Protein AF-A0A4U6IVV9-F1 (afdb_monomer_lite)

pLDDT: mean 79.67, std 10.45, range [50.28, 92.81]

Radius of gyration: 16.52 Å; chains: 1; bounding box: 29×28×50 Å

Foldseek 3Di:
DDDPVVVVVVVVVPPPDDPDPDDDDDDDPDVVVVVVVLVVVQVVDDWQPDKFAFDWDDDPPDIDTDTDPDCPDPGIHRGNGDDDDD

Structure (mmCIF, N/CA/C/O backbone):
data_AF-A0A4U6IVV9-F1
#
_entry.id   AF-A0A4U6IVV9-F1
#
loop_
_atom_site.group_PDB
_atom_site.id
_atom_site.type_symbol
_atom_site.label_atom_id
_atom_site.label_alt_id
_atom_site.label_comp_id
_atom_site.label_asym_id
_atom_site.label_entity_id
_atom_site.label_seq_id
_atom_site.pdbx_PDB_ins_code
_atom_site.Cartn_x
_atom_site.Cartn_y
_atom_site.Cartn_z
_atom_site.occupancy
_at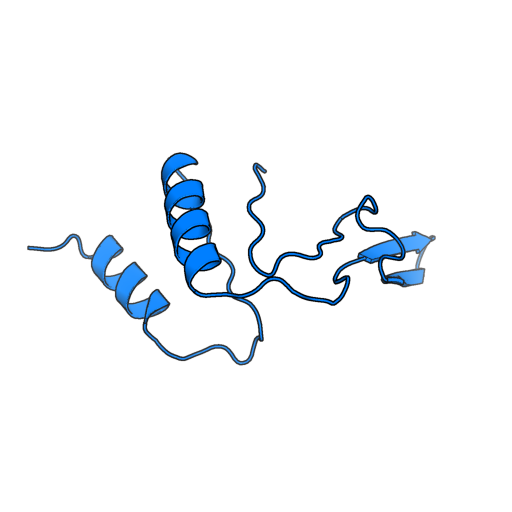om_site.B_iso_or_equiv
_atom_site.auth_seq_id
_atom_site.auth_comp_id
_atom_site.auth_asym_id
_atom_site.auth_atom_id
_atom_site.pdbx_PDB_model_num
ATOM 1 N N . ASP A 1 1 ? -16.525 -9.161 28.139 1.00 62.59 1 ASP A N 1
ATOM 2 C CA . ASP A 1 1 ? -15.916 -10.367 27.565 1.00 62.59 1 ASP A CA 1
ATOM 3 C C . ASP A 1 1 ? -15.664 -10.087 26.096 1.00 62.59 1 ASP A C 1
ATOM 5 O O . ASP A 1 1 ? -16.607 -9.730 25.396 1.00 62.59 1 ASP A O 1
ATOM 9 N N . THR A 1 2 ? -14.408 -10.053 25.664 1.00 67.06 2 THR A N 1
ATOM 10 C CA . THR A 1 2 ? -14.039 -9.640 24.298 1.00 67.06 2 THR A CA 1
ATOM 11 C C . THR A 1 2 ? -14.046 -10.863 23.391 1.00 67.06 2 THR A C 1
ATOM 13 O O . THR A 1 2 ? -13.572 -11.925 23.784 1.00 67.06 2 THR A O 1
ATOM 16 N N . GLN A 1 3 ? -14.586 -10.743 22.175 1.00 89.19 3 GLN A N 1
ATOM 17 C CA . GLN A 1 3 ? -14.658 -11.875 21.249 1.00 89.19 3 GLN A CA 1
ATOM 18 C C . GLN A 1 3 ? -13.246 -12.448 20.992 1.00 89.19 3 GLN A C 1
ATOM 20 O O . GLN A 1 3 ? -12.364 -11.687 20.589 1.00 89.19 3 GLN A O 1
ATOM 25 N N . PRO A 1 4 ? -13.018 -13.771 21.135 1.00 78.38 4 PRO A N 1
ATOM 26 C CA . PRO A 1 4 ? -11.680 -14.366 21.041 1.00 78.38 4 PRO A CA 1
ATOM 27 C C . PRO A 1 4 ? -10.950 -14.061 19.727 1.00 78.38 4 PRO A C 1
ATOM 29 O O . PRO A 1 4 ? -9.740 -13.869 19.712 1.00 78.38 4 PRO A O 1
ATOM 32 N N . ARG A 1 5 ? -11.694 -13.956 18.617 1.00 74.19 5 ARG A N 1
ATOM 33 C CA . ARG A 1 5 ? -11.136 -13.578 17.308 1.00 74.19 5 ARG A CA 1
ATOM 34 C C . ARG A 1 5 ? -10.647 -12.131 17.267 1.00 74.19 5 ARG A C 1
ATOM 36 O O . ARG A 1 5 ? -9.602 -11.870 16.685 1.00 74.19 5 ARG A O 1
ATOM 43 N N . LEU A 1 6 ? -11.383 -11.211 17.890 1.00 66.88 6 LEU A N 1
ATOM 44 C CA . LEU A 1 6 ? -11.001 -9.802 17.966 1.00 66.88 6 LEU A CA 1
ATOM 45 C C . LEU A 1 6 ? -9.773 -9.630 18.863 1.00 66.88 6 LEU A C 1
ATOM 47 O O . LEU A 1 6 ? -8.840 -8.925 18.499 1.00 66.88 6 LEU A O 1
ATOM 51 N N . GLN A 1 7 ? -9.746 -10.325 20.000 1.00 82.69 7 GLN A N 1
ATOM 52 C CA . GLN A 1 7 ? -8.600 -10.305 20.900 1.00 82.69 7 GLN A CA 1
ATOM 53 C C . GLN A 1 7 ? -7.342 -10.871 20.231 1.00 82.69 7 GLN A C 1
ATOM 55 O O . GLN A 1 7 ? -6.300 -10.230 20.276 1.00 82.69 7 GLN A O 1
ATOM 60 N N . PHE A 1 8 ? -7.457 -11.997 19.523 1.00 74.56 8 PHE A N 1
ATOM 61 C CA . PHE A 1 8 ? -6.347 -12.562 18.756 1.00 74.56 8 PHE A CA 1
ATOM 62 C C . PHE A 1 8 ? -5.844 -11.602 17.667 1.00 74.56 8 PHE A C 1
ATOM 64 O O . PHE A 1 8 ? -4.641 -11.417 17.519 1.00 74.56 8 PHE A O 1
ATOM 71 N N . ALA A 1 9 ? -6.743 -10.945 16.927 1.00 71.19 9 ALA A N 1
ATOM 72 C CA . ALA A 1 9 ? -6.357 -9.968 15.908 1.00 71.19 9 ALA A CA 1
ATOM 73 C C . ALA A 1 9 ? -5.622 -8.757 16.509 1.00 71.19 9 ALA A C 1
ATOM 75 O O . ALA A 1 9 ? -4.625 -8.306 15.950 1.00 71.19 9 ALA A O 1
ATOM 76 N N . LEU A 1 10 ? -6.076 -8.262 17.664 1.00 76.56 10 LEU A N 1
ATOM 77 C CA . LEU A 1 10 ? -5.415 -7.177 18.392 1.00 76.56 10 LEU A CA 1
ATOM 78 C C . LEU A 1 10 ? -4.060 -7.615 18.961 1.00 76.56 10 LEU A C 1
ATOM 80 O O . LEU A 1 10 ? -3.098 -6.859 18.893 1.00 76.56 10 LEU A O 1
ATOM 84 N N . GLU A 1 11 ? -3.950 -8.841 19.469 1.00 77.88 11 GLU A N 1
ATOM 85 C CA . GLU A 1 11 ? -2.680 -9.413 19.921 1.00 77.88 11 GLU A CA 1
ATOM 86 C C . GLU A 1 11 ? -1.688 -9.567 18.760 1.00 77.88 11 GLU A C 1
ATOM 88 O O . GLU A 1 11 ? -0.522 -9.226 18.922 1.00 77.88 11 GLU A O 1
ATOM 93 N N . GLN A 1 12 ? -2.134 -9.996 17.573 1.00 67.50 12 GLN A N 1
ATOM 94 C CA . GLN A 1 12 ? -1.294 -10.046 16.368 1.00 67.50 12 GLN A CA 1
ATOM 95 C C . GLN A 1 12 ? -0.891 -8.647 15.873 1.00 67.50 12 GLN A C 1
ATOM 97 O O . GLN A 1 12 ? 0.246 -8.461 15.454 1.00 67.50 12 GLN A O 1
ATOM 102 N N . LEU A 1 13 ? -1.783 -7.653 15.964 1.00 69.81 13 LEU A N 1
ATOM 103 C CA . LEU A 1 13 ? -1.486 -6.252 15.637 1.00 69.81 13 LEU A CA 1
ATOM 104 C C . LEU A 1 13 ? -0.414 -5.660 16.573 1.00 69.81 13 LEU A C 1
ATOM 106 O O . LEU A 1 13 ? 0.417 -4.861 16.148 1.00 69.81 13 LEU A O 1
ATOM 110 N N . LEU A 1 14 ? -0.453 -6.039 17.854 1.00 72.94 14 LEU A N 1
ATOM 111 C CA . LEU A 1 14 ? 0.428 -5.525 18.907 1.00 72.94 14 LEU A CA 1
ATOM 112 C C . LEU A 1 14 ? 1.726 -6.332 19.063 1.00 72.94 14 LEU A C 1
ATOM 114 O O . LEU A 1 14 ? 2.687 -5.837 19.658 1.00 72.94 14 LEU A O 1
ATOM 118 N N . GLN A 1 15 ? 1.784 -7.564 18.551 1.00 60.41 15 GLN A N 1
ATOM 119 C CA . GLN A 1 15 ? 3.001 -8.366 18.562 1.00 60.41 15 GLN A CA 1
ATOM 120 C C . GLN A 1 15 ? 4.005 -7.806 17.551 1.00 60.41 15 GLN A C 1
ATOM 122 O O . GLN A 1 15 ? 3.810 -7.843 16.341 1.00 60.41 15 GLN A O 1
ATOM 127 N N . HIS A 1 16 ? 5.120 -7.304 18.083 1.00 50.72 16 HIS A N 1
ATOM 128 C CA . HIS A 1 16 ? 6.247 -6.748 17.341 1.00 50.72 16 HIS A CA 1
ATOM 129 C C . HIS A 1 16 ? 7.009 -7.855 16.595 1.00 50.72 16 HIS A C 1
ATOM 131 O O . HIS A 1 16 ? 8.093 -8.270 16.996 1.00 50.72 16 HIS A O 1
ATOM 137 N N . TRP A 1 17 ? 6.421 -8.382 15.528 1.00 58.78 17 TRP A N 1
ATOM 138 C CA . TRP A 1 17 ? 7.068 -9.350 14.654 1.00 58.78 17 TRP A CA 1
ATOM 139 C C . TRP A 1 17 ? 6.806 -8.972 13.210 1.00 58.78 17 TRP A C 1
ATOM 141 O O . TRP A 1 17 ? 5.866 -9.443 12.579 1.00 58.78 17 TRP A O 1
ATOM 151 N N . ALA A 1 18 ? 7.696 -8.157 12.660 1.00 50.28 18 ALA A N 1
ATOM 152 C CA . ALA A 1 18 ? 7.863 -8.140 11.226 1.00 50.28 18 ALA A CA 1
ATOM 153 C C . ALA A 1 18 ? 9.352 -8.036 10.899 1.00 50.28 18 ALA A C 1
ATOM 155 O O . ALA A 1 18 ? 9.982 -6.993 11.016 1.00 50.28 18 ALA A O 1
ATOM 156 N N . THR A 1 19 ? 9.911 -9.145 10.420 1.00 55.91 19 THR A N 1
ATOM 157 C CA . THR A 1 19 ? 11.112 -9.145 9.568 1.00 55.91 19 THR A CA 1
ATOM 158 C C . THR A 1 19 ? 10.860 -8.377 8.257 1.00 55.91 19 THR A C 1
ATOM 160 O O . THR A 1 19 ? 11.778 -8.147 7.477 1.00 55.91 19 THR A O 1
ATOM 163 N N . SER A 1 20 ? 9.604 -7.993 8.009 1.00 60.66 20 SER A N 1
ATOM 164 C CA . SER A 1 20 ? 9.137 -7.198 6.887 1.00 60.66 20 SER A CA 1
ATOM 165 C C . SER A 1 20 ? 8.925 -5.741 7.299 1.00 60.66 20 SER A C 1
ATOM 167 O O . SER A 1 20 ? 8.346 -5.461 8.342 1.00 60.66 20 SER A O 1
ATOM 169 N N . SER A 1 21 ? 9.324 -4.802 6.446 1.00 69.50 21 SER A N 1
ATOM 170 C CA . SER A 1 21 ? 9.059 -3.370 6.639 1.00 69.50 21 SER A CA 1
ATOM 171 C C . SER A 1 21 ? 7.607 -2.964 6.333 1.00 69.50 21 SER A C 1
ATOM 173 O O . SER A 1 21 ? 7.315 -1.774 6.311 1.00 69.50 21 SER A O 1
ATOM 175 N N . PHE A 1 22 ? 6.707 -3.918 6.062 1.00 71.69 22 PHE A N 1
ATOM 176 C CA . PHE A 1 22 ? 5.302 -3.656 5.741 1.00 71.69 22 PHE A CA 1
ATOM 177 C C . PHE A 1 22 ? 4.347 -4.610 6.472 1.00 71.69 22 PHE A C 1
ATOM 179 O O . PHE A 1 22 ? 4.678 -5.769 6.731 1.00 71.69 22 PHE A O 1
ATOM 186 N N . MET A 1 23 ? 3.136 -4.118 6.751 1.00 80.12 23 MET A N 1
ATOM 187 C CA . MET A 1 23 ? 2.017 -4.869 7.323 1.00 80.12 23 MET A CA 1
ATOM 188 C C . MET A 1 23 ? 0.900 -4.989 6.280 1.00 80.12 23 MET A C 1
ATOM 190 O O . MET A 1 23 ? 0.540 -3.999 5.647 1.00 80.12 23 MET A O 1
ATOM 194 N N . LEU A 1 24 ? 0.342 -6.191 6.108 1.00 80.94 24 LEU A N 1
ATOM 195 C CA . LEU A 1 24 ? -0.814 -6.435 5.242 1.00 80.94 24 LEU A CA 1
ATOM 196 C C . LEU A 1 24 ? -2.043 -6.729 6.106 1.00 80.94 24 LEU A C 1
ATOM 198 O O . LEU A 1 24 ? -2.031 -7.673 6.895 1.00 80.94 24 LEU A O 1
ATOM 202 N N . VAL A 1 25 ? -3.107 -5.946 5.930 1.00 79.56 25 VAL A N 1
ATOM 203 C CA . VAL A 1 25 ? -4.389 -6.128 6.625 1.00 79.56 25 VAL A CA 1
ATOM 204 C C . VAL A 1 25 ? -5.461 -6.481 5.598 1.00 79.56 25 VAL A C 1
ATOM 206 O O . VAL A 1 25 ? -5.558 -5.841 4.555 1.00 79.56 25 VAL A O 1
ATOM 209 N N . LYS A 1 26 ? -6.274 -7.500 5.891 1.00 78.38 26 LYS A N 1
ATOM 210 C CA . LYS A 1 26 ? -7.429 -7.904 5.078 1.00 78.38 26 LYS A CA 1
ATOM 211 C C . LYS A 1 26 ? -8.677 -7.920 5.956 1.00 78.38 26 LYS A C 1
ATOM 213 O O . LYS A 1 26 ? -8.651 -8.552 7.010 1.00 78.38 26 LYS A O 1
ATOM 218 N N . ALA A 1 27 ? -9.763 -7.292 5.510 1.00 75.69 27 ALA A N 1
ATOM 219 C CA . ALA A 1 27 ? -11.076 -7.410 6.143 1.00 75.69 27 ALA A CA 1
ATOM 220 C C . ALA A 1 27 ? -12.053 -8.061 5.149 1.00 75.69 27 ALA A C 1
ATOM 222 O O . ALA A 1 27 ? -12.285 -7.497 4.085 1.00 75.69 27 ALA A O 1
ATOM 223 N N . PRO A 1 28 ? -12.577 -9.261 5.444 1.00 65.00 28 PRO A N 1
ATOM 224 C CA . PRO A 1 28 ? -13.401 -10.018 4.502 1.00 65.00 28 PRO A CA 1
ATOM 225 C C . PRO A 1 28 ? -14.874 -9.583 4.420 1.00 65.00 28 PRO A C 1
ATOM 227 O O . PRO A 1 28 ? -15.556 -10.050 3.516 1.00 65.00 28 PRO A O 1
ATOM 230 N N . GLU A 1 29 ? -15.374 -8.753 5.341 1.00 68.38 29 GLU A N 1
ATOM 231 C CA . GLU A 1 29 ? -16.824 -8.514 5.478 1.00 68.38 29 GLU A CA 1
ATOM 232 C C . GLU A 1 29 ? -17.246 -7.056 5.250 1.00 68.38 29 GLU A C 1
ATOM 234 O O . GLU A 1 29 ? -18.271 -6.840 4.618 1.00 68.38 29 GLU A O 1
ATOM 239 N N . GLU A 1 30 ? -16.462 -6.058 5.677 1.00 75.75 30 GLU A N 1
ATOM 240 C CA . GLU A 1 30 ? -16.844 -4.644 5.539 1.00 75.75 30 GLU A CA 1
ATOM 241 C C . GLU A 1 30 ? -15.635 -3.771 5.188 1.00 75.75 30 GLU A C 1
ATOM 243 O O . GLU A 1 30 ? -14.667 -3.663 5.953 1.00 75.75 30 GLU A O 1
ATOM 248 N N . LEU A 1 31 ? -15.711 -3.099 4.037 1.00 77.75 31 LEU A N 1
ATOM 249 C CA . LEU A 1 31 ? -14.683 -2.163 3.572 1.00 77.75 31 LEU A CA 1
ATOM 250 C C . LEU A 1 31 ? -14.519 -0.966 4.527 1.00 77.75 31 LEU A C 1
ATOM 252 O O . LEU A 1 31 ? -13.441 -0.381 4.650 1.00 77.75 31 LEU A O 1
ATOM 256 N N . GLU A 1 32 ? -15.581 -0.629 5.255 1.00 82.62 32 GLU A N 1
ATOM 257 C CA . GLU A 1 32 ? -15.618 0.443 6.249 1.00 82.62 32 GLU A CA 1
ATOM 258 C C . GLU A 1 32 ? -14.574 0.244 7.355 1.00 82.62 32 GLU A C 1
ATOM 260 O O . GLU A 1 32 ? -13.929 1.206 7.777 1.00 82.62 32 GLU A O 1
ATOM 265 N N . TYR A 1 33 ? -14.321 -1.004 7.766 1.00 82.56 33 TYR A N 1
ATOM 266 C CA . TYR A 1 33 ? -13.283 -1.298 8.753 1.00 82.56 33 TYR A CA 1
ATOM 267 C C . TYR A 1 33 ? -11.876 -1.068 8.199 1.00 82.56 33 TYR A C 1
ATOM 269 O O . TYR A 1 33 ? -11.030 -0.524 8.911 1.00 82.56 33 TYR A O 1
ATOM 277 N N . LEU A 1 34 ? -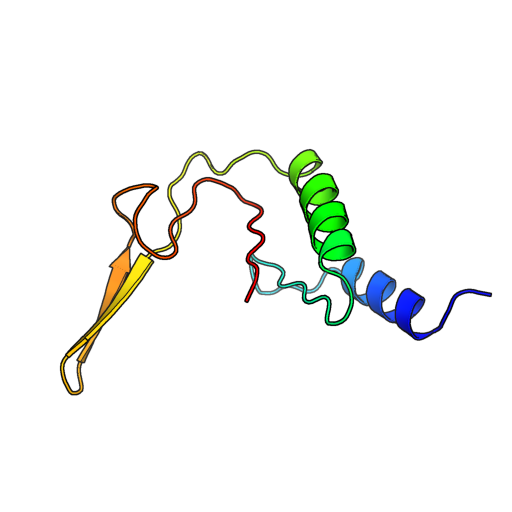11.619 -1.412 6.931 1.00 83.62 34 LEU A N 1
ATOM 278 C CA . LEU A 1 34 ? -10.331 -1.114 6.292 1.00 83.62 34 LEU A CA 1
ATOM 279 C C . LEU A 1 34 ? -10.117 0.389 6.161 1.00 83.62 34 LEU A C 1
ATOM 281 O O . LEU A 1 34 ? -9.026 0.874 6.453 1.00 83.62 34 LEU A O 1
ATOM 285 N N . ASN A 1 35 ? -11.160 1.141 5.813 1.00 85.50 35 ASN A N 1
ATOM 286 C CA . ASN A 1 35 ? -11.090 2.596 5.744 1.00 85.50 35 ASN A CA 1
ATOM 287 C C . ASN A 1 35 ? -10.830 3.236 7.113 1.00 85.50 35 ASN A C 1
ATOM 289 O O . ASN A 1 35 ? -10.025 4.167 7.206 1.00 85.50 35 ASN A O 1
ATOM 293 N N . LEU A 1 36 ? -11.450 2.722 8.180 1.00 87.38 36 LEU A N 1
ATOM 294 C CA . LEU A 1 36 ? -11.214 3.196 9.543 1.00 87.38 36 LEU A CA 1
ATOM 295 C C . LEU A 1 36 ? -9.767 2.931 9.984 1.00 87.38 36 LEU A C 1
ATOM 297 O O . LEU A 1 36 ? -9.094 3.843 10.466 1.00 87.38 36 LEU A O 1
ATOM 301 N N . ILE A 1 37 ? -9.270 1.709 9.765 1.00 85.56 37 ILE A N 1
ATOM 302 C CA . ILE A 1 37 ? -7.887 1.329 10.083 1.00 85.56 37 ILE A CA 1
ATOM 303 C C . ILE A 1 37 ? -6.901 2.157 9.255 1.00 85.56 37 ILE A C 1
ATOM 305 O O . ILE A 1 37 ? -5.945 2.692 9.808 1.00 85.56 37 ILE A O 1
ATOM 309 N N . ALA A 1 38 ? -7.144 2.327 7.953 1.00 85.75 38 ALA A N 1
ATOM 310 C CA . ALA A 1 38 ? -6.291 3.126 7.080 1.00 85.75 38 ALA A CA 1
ATOM 311 C C . ALA A 1 38 ? -6.261 4.598 7.511 1.00 85.75 38 ALA A C 1
ATOM 313 O O . ALA A 1 38 ? -5.197 5.208 7.536 1.00 85.75 38 ALA A O 1
ATOM 314 N N . THR A 1 39 ? -7.408 5.165 7.891 1.00 87.25 39 THR A N 1
ATOM 315 C CA . THR A 1 39 ? -7.489 6.536 8.417 1.00 87.25 39 THR A CA 1
ATOM 316 C C . THR A 1 39 ? -6.678 6.680 9.698 1.00 87.25 39 THR A C 1
ATOM 318 O O . THR A 1 39 ? -5.873 7.601 9.803 1.00 87.25 39 THR A O 1
ATOM 321 N N . ALA A 1 40 ? -6.831 5.751 10.645 1.00 87.69 40 ALA A N 1
ATOM 322 C CA . ALA A 1 40 ? -6.061 5.758 11.885 1.00 87.69 40 ALA A CA 1
ATOM 323 C C . ALA A 1 40 ? -4.556 5.549 11.639 1.00 87.69 40 ALA A C 1
ATOM 325 O O . ALA A 1 40 ? -3.737 6.212 12.258 1.00 87.69 40 ALA A O 1
ATOM 326 N N . ALA A 1 41 ? -4.166 4.681 10.705 1.00 86.56 41 ALA A N 1
ATOM 327 C CA . ALA A 1 41 ? -2.762 4.458 10.372 1.00 86.56 41 ALA A CA 1
ATOM 328 C C . ALA A 1 41 ? -2.122 5.691 9.712 1.00 86.56 41 ALA A C 1
ATOM 330 O O . ALA A 1 41 ? -0.987 6.039 10.030 1.00 86.56 41 ALA A O 1
ATOM 331 N N . ARG A 1 42 ? -2.852 6.405 8.843 1.00 86.31 42 ARG A N 1
ATOM 332 C CA . ARG A 1 42 ? -2.369 7.651 8.220 1.00 86.31 42 ARG A CA 1
ATOM 333 C C . ARG A 1 42 ? -2.062 8.752 9.237 1.00 86.31 42 ARG A C 1
ATOM 335 O O . ARG A 1 42 ? -1.207 9.578 8.963 1.00 86.31 42 ARG A O 1
ATOM 342 N N . THR A 1 43 ? -2.718 8.787 10.400 1.00 83.75 43 THR A N 1
ATOM 343 C CA . THR A 1 43 ? -2.375 9.783 11.437 1.00 83.75 43 THR A CA 1
ATOM 344 C C . THR A 1 43 ? -1.086 9.441 12.185 1.00 83.75 43 THR A C 1
ATOM 346 O O . THR A 1 43 ? -0.493 10.318 12.809 1.00 83.75 43 THR A O 1
ATOM 349 N N . LEU A 1 44 ? -0.646 8.181 12.120 1.00 83.19 44 LEU A N 1
ATOM 350 C CA . LEU A 1 44 ? 0.551 7.678 12.794 1.00 83.19 44 LEU A CA 1
ATOM 351 C C . LEU A 1 44 ? 1.790 7.672 11.886 1.00 83.19 44 LEU A C 1
ATOM 353 O O . LEU A 1 44 ? 2.910 7.587 12.389 1.00 83.19 44 LEU A O 1
ATOM 357 N N . HIS A 1 45 ? 1.604 7.775 10.569 1.00 77.44 45 HIS A N 1
ATOM 358 C CA . HIS A 1 45 ? 2.677 7.750 9.580 1.00 77.44 45 HIS A CA 1
ATOM 359 C C . HIS A 1 45 ? 2.696 9.042 8.761 1.00 77.44 45 HIS A C 1
ATOM 361 O O . HIS A 1 45 ? 1.681 9.440 8.199 1.00 77.44 45 HIS A O 1
ATOM 367 N N . ALA A 1 46 ? 3.865 9.676 8.658 1.00 72.38 46 ALA A N 1
ATOM 368 C CA . ALA A 1 46 ? 4.085 10.708 7.650 1.00 72.38 46 ALA A CA 1
ATOM 369 C C . ALA A 1 46 ? 4.098 10.078 6.247 1.00 72.38 46 ALA A C 1
ATOM 371 O O . ALA A 1 46 ? 4.420 8.892 6.099 1.00 72.38 46 ALA A O 1
ATOM 372 N N . ASP A 1 47 ? 3.759 10.866 5.225 1.00 71.31 47 ASP A N 1
ATOM 373 C CA . ASP A 1 47 ? 3.871 10.415 3.840 1.00 71.31 47 ASP A CA 1
ATOM 374 C C . ASP A 1 47 ? 5.307 10.011 3.498 1.00 71.31 47 ASP A C 1
ATOM 376 O O . ASP A 1 47 ? 6.289 10.469 4.090 1.00 71.31 47 ASP A O 1
ATOM 380 N N . ALA A 1 48 ? 5.424 9.106 2.530 1.00 65.88 48 ALA A N 1
ATOM 381 C CA . ALA A 1 48 ? 6.709 8.733 1.992 1.00 65.88 48 ALA A CA 1
ATOM 382 C C . ALA A 1 48 ? 7.121 9.844 1.028 1.00 65.88 48 ALA A C 1
ATOM 384 O O . ALA A 1 48 ? 6.641 9.901 -0.101 1.00 65.88 48 ALA A O 1
ATOM 385 N N . ASP A 1 49 ? 8.091 10.673 1.402 1.00 74.44 49 ASP A N 1
ATOM 386 C CA . ASP A 1 49 ? 8.724 11.640 0.484 1.00 74.44 49 ASP A CA 1
ATOM 387 C C . ASP A 1 49 ? 9.453 10.966 -0.710 1.00 74.44 49 ASP A C 1
ATOM 389 O O . ASP A 1 49 ? 10.268 11.573 -1.406 1.00 74.44 49 ASP A O 1
ATOM 393 N N . LYS A 1 50 ? 9.203 9.674 -0.950 1.00 84.19 50 LYS A N 1
ATOM 394 C CA . LYS A 1 50 ? 9.820 8.834 -1.961 1.00 84.19 50 LYS A CA 1
ATOM 395 C C . LYS A 1 50 ? 8.776 7.961 -2.655 1.00 84.19 50 LYS A C 1
ATOM 397 O O . LYS A 1 50 ? 8.113 7.137 -2.023 1.00 84.19 50 LYS A O 1
ATOM 402 N N . LEU A 1 51 ? 8.743 8.065 -3.984 1.00 89.75 51 LEU A N 1
ATOM 403 C CA . LEU A 1 51 ? 7.961 7.185 -4.848 1.00 89.75 51 LEU A CA 1
ATOM 404 C C . LEU A 1 51 ? 8.400 5.732 -4.651 1.00 89.75 51 LEU A C 1
ATOM 406 O O . LEU A 1 51 ? 9.579 5.395 -4.798 1.00 89.75 51 LEU A O 1
ATOM 410 N N . THR A 1 52 ? 7.442 4.883 -4.299 1.00 87.00 52 THR A N 1
ATOM 411 C CA . THR A 1 52 ? 7.654 3.462 -4.030 1.00 87.00 52 THR A CA 1
ATOM 412 C C . THR A 1 52 ? 6.691 2.633 -4.870 1.00 87.00 52 THR A C 1
ATOM 414 O O . THR A 1 52 ? 5.565 3.050 -5.124 1.00 87.00 52 THR A O 1
ATOM 417 N N . GLY A 1 53 ? 7.139 1.453 -5.296 1.00 88.56 53 GLY A N 1
ATOM 418 C CA . GLY A 1 53 ? 6.362 0.547 -6.136 1.00 88.56 53 GLY A CA 1
ATOM 419 C C . GLY A 1 53 ? 6.939 0.390 -7.538 1.00 88.56 53 GLY A C 1
ATOM 420 O O . GLY A 1 53 ? 8.064 0.818 -7.823 1.00 88.56 53 GLY A O 1
ATOM 421 N N . GLY A 1 54 ? 6.178 -0.273 -8.402 1.00 91.31 54 GLY A N 1
ATOM 422 C CA . GLY A 1 54 ? 6.612 -0.650 -9.740 1.00 91.31 54 GLY A CA 1
ATOM 423 C C . GLY A 1 54 ? 5.838 -1.843 -10.289 1.00 91.31 54 GLY A C 1
ATOM 424 O O . GLY A 1 54 ? 4.937 -2.380 -9.647 1.00 91.31 54 GLY A O 1
ATOM 425 N N . HIS A 1 55 ? 6.221 -2.282 -11.482 1.00 88.06 55 HIS A N 1
ATOM 426 C CA . HIS A 1 55 ? 5.591 -3.399 -12.177 1.00 88.06 55 HIS A CA 1
ATOM 427 C C . HIS A 1 55 ? 6.634 -4.390 -12.693 1.00 88.06 55 HIS A C 1
ATOM 429 O O . HIS A 1 55 ? 7.825 -4.093 -12.801 1.00 88.06 55 HIS A O 1
ATOM 435 N N . TYR A 1 56 ? 6.171 -5.597 -13.007 1.00 89.50 56 TYR A N 1
ATOM 436 C CA . TYR A 1 56 ? 6.992 -6.625 -13.630 1.00 89.50 56 TYR A CA 1
ATOM 437 C C . TYR A 1 56 ? 6.635 -6.749 -15.107 1.00 89.50 56 TYR A C 1
ATOM 439 O O . TYR A 1 56 ? 5.491 -7.037 -15.451 1.00 89.50 56 TYR A O 1
ATOM 447 N N . ASP A 1 57 ? 7.635 -6.595 -15.968 1.00 89.69 57 ASP A N 1
ATOM 448 C CA . ASP A 1 57 ? 7.523 -6.944 -17.377 1.00 89.69 57 ASP A CA 1
ATOM 449 C C . ASP A 1 57 ? 7.853 -8.422 -17.550 1.00 89.69 57 ASP A C 1
ATOM 451 O O . ASP A 1 57 ? 8.972 -8.868 -17.269 1.00 89.69 57 ASP A O 1
ATOM 455 N N . VAL A 1 58 ? 6.873 -9.182 -18.032 1.00 91.25 58 VAL A N 1
ATOM 456 C CA . VAL A 1 58 ? 7.019 -10.609 -18.318 1.00 91.25 58 VAL A CA 1
ATOM 457 C C . VAL A 1 58 ? 7.080 -10.799 -19.828 1.00 91.25 58 VAL A C 1
ATOM 459 O O . VAL A 1 58 ? 6.146 -10.472 -20.553 1.00 91.25 58 VAL A O 1
ATOM 462 N N . SER A 1 59 ? 8.201 -11.313 -20.322 1.00 91.25 59 SER A N 1
ATOM 463 C CA . SER A 1 59 ? 8.426 -11.601 -21.741 1.00 91.25 59 SER A CA 1
ATOM 464 C C . SER A 1 59 ? 8.963 -13.019 -21.892 1.00 91.25 59 SER A C 1
ATOM 466 O O . SER A 1 59 ? 10.150 -13.282 -21.681 1.00 91.25 59 SER A O 1
ATOM 468 N N . GLY A 1 60 ? 8.072 -13.955 -22.230 1.00 90.81 60 GLY A N 1
ATOM 469 C CA . GLY A 1 60 ? 8.389 -15.382 -22.278 1.00 90.81 60 GLY A CA 1
ATOM 470 C C . GLY A 1 60 ? 8.872 -15.888 -20.916 1.00 90.81 60 GLY A C 1
ATOM 471 O O . GLY A 1 60 ? 8.135 -15.843 -19.939 1.00 90.81 60 GLY A O 1
ATOM 472 N N . HIS A 1 61 ? 10.129 -16.332 -20.854 1.00 91.38 61 HIS A N 1
ATOM 473 C CA . HIS A 1 61 ? 10.775 -16.828 -19.630 1.00 91.38 61 HIS A CA 1
ATOM 474 C C . HIS A 1 61 ? 11.563 -15.751 -18.866 1.00 91.38 61 HIS A C 1
ATOM 476 O O . HIS A 1 61 ? 12.280 -16.065 -17.920 1.00 91.38 61 HIS A O 1
ATOM 482 N N . THR A 1 62 ? 11.487 -14.488 -19.292 1.00 88.69 62 THR A N 1
ATOM 483 C CA . THR A 1 62 ? 12.197 -13.378 -18.646 1.00 88.69 62 THR A CA 1
ATOM 484 C C . THR A 1 62 ? 11.220 -12.516 -17.863 1.00 88.69 62 THR A C 1
ATOM 486 O O . THR A 1 62 ? 10.232 -12.041 -18.420 1.00 88.69 62 THR A O 1
ATOM 489 N N . ILE A 1 63 ? 11.535 -12.274 -16.591 1.00 92.00 63 ILE A N 1
ATOM 490 C CA . ILE A 1 63 ? 10.813 -11.350 -15.715 1.00 92.00 63 ILE A CA 1
ATOM 491 C C . ILE A 1 63 ? 11.766 -10.210 -15.364 1.00 92.00 63 ILE A C 1
ATOM 493 O O . ILE A 1 63 ? 12.871 -10.455 -14.877 1.00 92.00 63 ILE A O 1
ATOM 497 N N . ARG A 1 64 ? 11.360 -8.965 -15.619 1.00 92.81 64 ARG A N 1
ATOM 498 C CA . ARG A 1 64 ? 12.120 -7.769 -15.236 1.00 92.81 64 ARG A CA 1
ATOM 499 C C . ARG A 1 64 ? 11.280 -6.889 -14.336 1.00 92.81 64 ARG A C 1
ATOM 501 O O . ARG A 1 64 ? 10.161 -6.541 -14.686 1.00 92.81 64 ARG A O 1
ATOM 508 N N . TYR A 1 65 ? 11.843 -6.513 -13.197 1.00 90.19 65 TYR A N 1
ATOM 509 C CA . TYR A 1 65 ? 11.254 -5.486 -12.354 1.00 90.19 65 TYR A CA 1
ATOM 510 C C . TYR A 1 65 ? 11.557 -4.102 -12.930 1.00 90.19 65 TYR A C 1
ATOM 512 O O . TYR A 1 65 ? 12.716 -3.802 -13.230 1.00 90.19 65 TYR A O 1
ATOM 520 N N . ARG A 1 66 ? 10.531 -3.260 -13.045 1.00 91.69 66 ARG A N 1
ATOM 521 C CA . ARG A 1 66 ? 10.662 -1.834 -13.332 1.00 91.69 66 ARG A CA 1
ATOM 522 C C . ARG A 1 66 ? 10.050 -1.030 -12.197 1.00 91.69 66 ARG A C 1
ATOM 524 O O . ARG A 1 66 ? 8.863 -1.153 -11.908 1.00 91.69 66 ARG A O 1
AT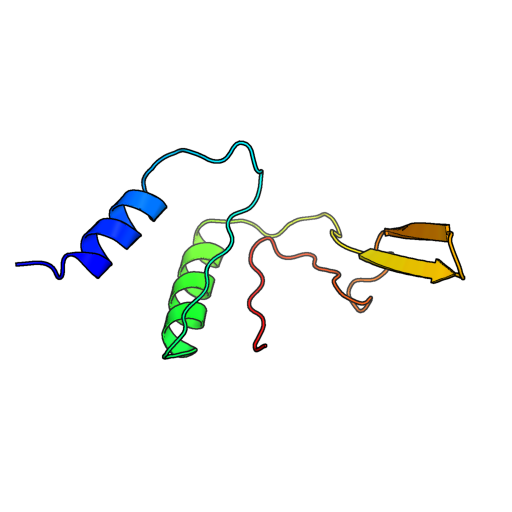OM 531 N N . ALA A 1 67 ? 10.893 -0.230 -11.547 1.00 91.38 67 ALA A N 1
ATOM 532 C CA . ALA A 1 67 ? 10.453 0.706 -10.523 1.00 91.38 67 ALA A CA 1
ATOM 533 C C . ALA A 1 67 ? 9.511 1.753 -11.132 1.00 91.38 67 ALA A C 1
ATOM 535 O O . ALA A 1 67 ? 9.638 2.085 -12.310 1.00 91.38 67 ALA A O 1
ATOM 536 N N . ALA A 1 68 ? 8.585 2.262 -10.323 1.00 92.44 68 ALA A N 1
ATOM 537 C CA . ALA A 1 68 ? 7.722 3.363 -10.720 1.00 92.44 68 ALA A CA 1
ATOM 538 C C . ALA A 1 68 ? 8.543 4.634 -10.988 1.00 92.44 68 ALA A C 1
ATOM 540 O O . ALA A 1 68 ? 9.462 4.966 -10.236 1.00 92.44 68 ALA A O 1
ATOM 541 N N . GLU A 1 69 ? 8.186 5.349 -12.049 1.00 92.19 69 GLU A N 1
ATOM 542 C CA . GLU A 1 69 ? 8.791 6.622 -12.443 1.00 92.19 69 GLU A CA 1
ATOM 543 C C . GLU A 1 69 ? 7.836 7.793 -12.180 1.00 92.19 69 GLU A C 1
ATOM 545 O O . GLU A 1 69 ? 8.277 8.916 -11.929 1.00 92.19 69 GLU A O 1
ATOM 550 N N . LYS A 1 70 ? 6.523 7.533 -12.206 1.00 90.00 70 LYS A N 1
ATOM 551 C CA . LYS A 1 70 ? 5.458 8.507 -11.952 1.00 90.00 70 LYS A CA 1
ATOM 552 C C . LYS A 1 70 ? 4.507 8.003 -10.872 1.00 90.00 70 LYS A C 1
ATOM 554 O O . LYS A 1 70 ? 4.324 6.803 -10.697 1.00 90.00 70 LYS A O 1
ATOM 559 N N . ALA A 1 71 ? 3.866 8.937 -10.172 1.00 85.94 71 ALA A N 1
ATOM 560 C CA . ALA A 1 71 ? 2.860 8.613 -9.158 1.00 85.94 71 ALA A C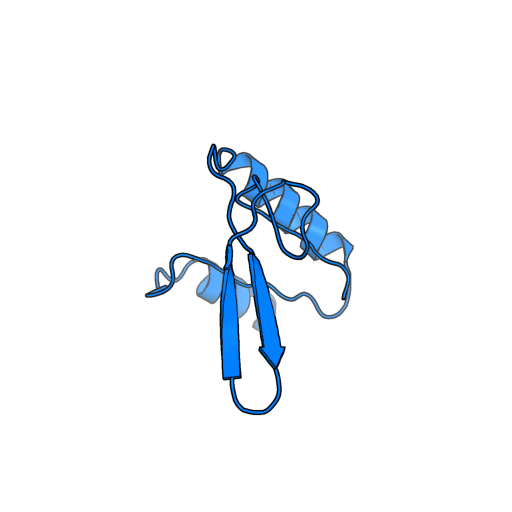A 1
ATOM 561 C C . ALA A 1 71 ? 1.635 7.886 -9.742 1.00 85.94 71 ALA A C 1
ATOM 563 O O . ALA A 1 71 ? 1.032 7.076 -9.049 1.00 85.94 71 ALA A O 1
ATOM 564 N N . ASP A 1 72 ? 1.322 8.138 -11.015 1.00 86.06 72 ASP A N 1
ATOM 565 C CA . ASP A 1 72 ? 0.202 7.512 -11.726 1.00 86.06 72 ASP A CA 1
ATOM 566 C C . ASP A 1 72 ? 0.573 6.160 -12.365 1.00 86.06 72 ASP A C 1
ATOM 568 O O . ASP A 1 72 ? -0.253 5.551 -13.048 1.00 86.06 72 ASP A O 1
ATOM 572 N N . ASP A 1 73 ? 1.815 5.691 -12.196 1.00 86.19 73 ASP A N 1
ATOM 573 C CA . ASP A 1 73 ? 2.212 4.375 -12.691 1.00 86.19 73 ASP A CA 1
ATOM 574 C C . ASP A 1 73 ? 1.499 3.260 -11.908 1.00 86.19 73 ASP A C 1
ATOM 576 O O . ASP A 1 73 ? 1.152 3.391 -10.732 1.00 86.19 73 ASP A O 1
ATOM 580 N N . ASN A 1 74 ? 1.317 2.108 -12.556 1.00 81.94 74 ASN A N 1
ATOM 581 C CA . ASN A 1 74 ? 0.695 0.951 -11.919 1.00 81.94 74 ASN A CA 1
ATOM 582 C C . ASN A 1 74 ? 1.445 0.542 -10.645 1.00 81.94 74 ASN A C 1
ATOM 584 O O . ASN A 1 74 ? 2.664 0.352 -10.666 1.00 81.94 74 ASN A O 1
ATOM 588 N N . PHE A 1 75 ? 0.684 0.338 -9.565 1.00 84.00 75 PHE A N 1
ATOM 589 C CA . PHE A 1 75 ? 1.197 -0.054 -8.249 1.00 84.00 75 PHE A CA 1
ATOM 590 C C . PHE A 1 75 ? 2.275 0.898 -7.701 1.00 84.00 75 PHE A C 1
ATOM 592 O O . PHE A 1 75 ? 3.176 0.459 -6.985 1.00 84.00 75 PHE A O 1
ATOM 599 N N . ALA A 1 76 ? 2.187 2.189 -8.031 1.00 89.69 76 ALA A N 1
ATOM 600 C CA . ALA A 1 76 ? 3.027 3.243 -7.484 1.00 89.69 76 ALA A CA 1
ATOM 601 C C . ALA A 1 76 ? 2.317 3.990 -6.345 1.00 89.69 76 ALA A C 1
ATOM 603 O O . ALA A 1 76 ? 1.101 4.178 -6.359 1.00 89.69 76 ALA A O 1
ATOM 604 N N . THR A 1 77 ? 3.073 4.422 -5.337 1.00 87.25 77 THR A N 1
ATOM 605 C CA . THR A 1 77 ? 2.540 5.251 -4.254 1.00 87.25 77 THR A CA 1
ATOM 606 C C . THR A 1 77 ? 3.604 6.159 -3.646 1.00 87.25 77 THR A 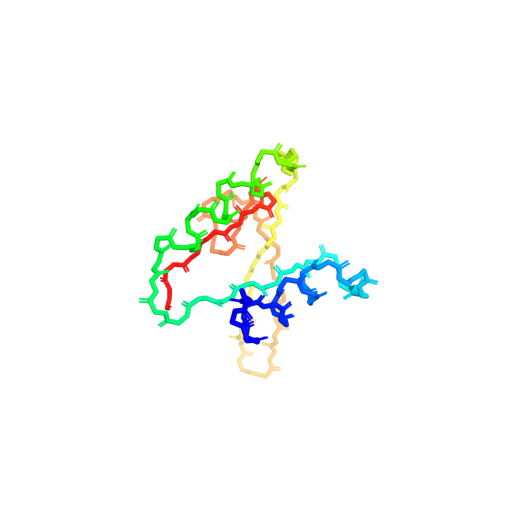C 1
ATOM 608 O O . THR A 1 77 ? 4.788 5.818 -3.579 1.00 87.25 77 THR A O 1
ATOM 611 N N . LEU A 1 78 ? 3.154 7.325 -3.190 1.00 86.75 78 LEU A N 1
ATOM 612 C CA . LEU A 1 78 ? 3.899 8.240 -2.321 1.00 86.75 78 LEU A CA 1
ATOM 613 C C . LEU A 1 78 ? 3.419 8.145 -0.864 1.00 86.75 78 LEU A C 1
ATOM 615 O O . LEU A 1 78 ? 4.031 8.698 0.038 1.00 86.75 78 LEU A O 1
ATOM 619 N N . THR A 1 79 ? 2.327 7.428 -0.602 1.00 83.25 79 THR A N 1
ATOM 620 C CA . THR A 1 79 ? 1.787 7.283 0.753 1.00 83.25 79 THR A CA 1
ATOM 621 C C . THR A 1 79 ? 2.307 6.007 1.399 1.00 83.25 79 THR A C 1
ATOM 623 O O . THR A 1 79 ? 2.459 4.982 0.735 1.00 83.25 79 THR A O 1
ATOM 626 N N . GLN A 1 80 ? 2.528 6.036 2.711 1.00 82.38 80 GLN A N 1
ATOM 627 C CA . GLN A 1 80 ? 2.911 4.840 3.474 1.00 82.38 80 GLN A CA 1
ATOM 628 C C . GLN A 1 80 ? 1.727 3.891 3.735 1.00 82.38 80 GLN A C 1
ATOM 630 O O . GLN A 1 80 ? 1.931 2.722 4.049 1.00 82.38 80 GLN A O 1
ATOM 635 N N . VAL A 1 81 ? 0.489 4.377 3.592 1.00 84.12 81 VAL A N 1
ATOM 636 C CA . VAL A 1 81 ? -0.736 3.608 3.843 1.00 84.12 81 VAL A CA 1
ATOM 637 C C . VAL A 1 81 ? -1.589 3.574 2.581 1.00 84.12 81 VAL A C 1
ATOM 639 O O . VAL A 1 81 ? -2.162 4.586 2.176 1.00 84.12 81 VAL A O 1
ATOM 642 N N . VAL A 1 82 ? -1.720 2.394 1.982 1.00 82.94 82 VAL A N 1
ATOM 643 C CA . VAL A 1 82 ? -2.538 2.170 0.784 1.00 82.94 82 VAL A CA 1
ATOM 644 C C . VAL A 1 82 ? -3.729 1.293 1.156 1.00 82.94 82 VAL A C 1
ATOM 646 O O . VAL A 1 82 ? -3.559 0.269 1.814 1.00 82.94 82 VAL A O 1
ATOM 649 N N . ASN A 1 83 ? -4.927 1.702 0.738 1.00 79.44 83 ASN A N 1
ATOM 650 C CA . ASN A 1 83 ? -6.110 0.847 0.748 1.00 79.44 83 ASN A CA 1
ATOM 651 C C . ASN A 1 83 ? -6.490 0.555 -0.706 1.00 79.44 83 ASN A C 1
ATOM 653 O O . ASN A 1 83 ? -6.387 1.448 -1.548 1.00 79.44 83 ASN A O 1
ATOM 657 N N . ALA A 1 84 ? -6.886 -0.677 -0.994 1.00 72.50 84 ALA A N 1
ATOM 658 C CA . ALA A 1 84 ? -7.308 -1.100 -2.317 1.00 72.50 84 ALA A CA 1
ATOM 659 C C . ALA A 1 84 ? -8.536 -1.998 -2.184 1.00 72.50 84 ALA A C 1
ATOM 661 O O . ALA A 1 84 ? -8.534 -2.934 -1.383 1.00 72.50 84 ALA A O 1
ATOM 662 N N . ASP A 1 85 ? -9.537 -1.723 -3.013 1.00 65.19 85 ASP A N 1
ATOM 663 C CA . ASP A 1 85 ? -10.763 -2.505 -3.105 1.00 65.19 85 ASP A CA 1
ATOM 664 C C . ASP A 1 85 ? -10.524 -3.573 -4.181 1.00 65.19 85 ASP A C 1
ATOM 666 O O . ASP A 1 85 ? -10.527 -3.270 -5.375 1.00 65.19 85 ASP A O 1
ATOM 670 N N . TRP A 1 86 ? -10.215 -4.801 -3.769 1.00 59.84 86 TRP A N 1
ATOM 671 C CA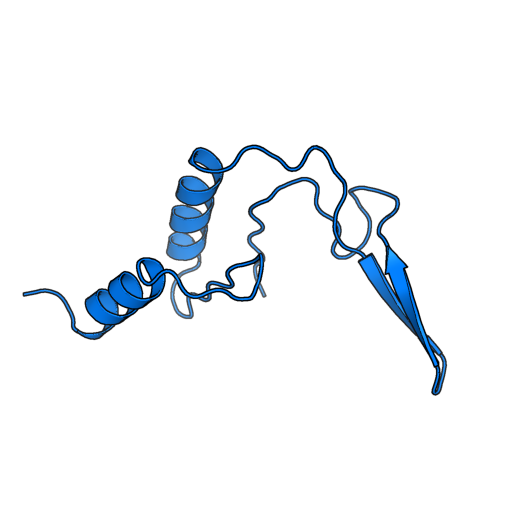 . TRP A 1 86 ? -9.992 -5.943 -4.663 1.00 59.84 86 TRP A CA 1
ATOM 672 C C . TRP A 1 86 ? -10.731 -7.184 -4.176 1.00 59.84 86 TRP A C 1
ATOM 674 O O . TRP A 1 86 ? -10.865 -7.360 -2.942 1.00 59.84 86 TRP A O 1
#

Secondary structure (DSSP, 8-state):
---HHHHHHHHHHHS---SSS------SS-HHHHHHHHHHHHHHS---SS-EEEEEEEETTEEEEEE-SSTTSTTEESSS------

Sequence (86 aa):
DTQPRLQFALEQLLQHWATSSFMLVKAPEELEYLNLIATAARTLHADADKLTGGHYDVSGHTIRYRAAEKADDNFATLTQVVNADW